Protein AF-A0A3Q4G6B8-F1 (afdb_monomer_lite)

Structure (mmCIF, N/CA/C/O backbone):
data_AF-A0A3Q4G6B8-F1
#
_entry.id   AF-A0A3Q4G6B8-F1
#
loop_
_atom_site.group_PDB
_atom_site.id
_atom_site.type_symbol
_atom_site.label_atom_id
_atom_site.label_alt_id
_atom_site.label_comp_id
_atom_site.label_asym_id
_atom_site.label_entity_id
_atom_site.label_seq_id
_atom_site.pdbx_PDB_ins_code
_atom_site.Cartn_x
_atom_site.Cartn_y
_atom_site.Cartn_z
_atom_site.occupancy
_atom_site.B_iso_or_equiv
_atom_site.auth_seq_id
_atom_site.auth_comp_id
_atom_site.auth_asym_id
_atom_site.auth_atom_id
_atom_site.pdbx_PDB_model_num
ATOM 1 N N . ILE A 1 1 ? -25.588 5.346 12.335 1.00 37.75 1 ILE A N 1
ATOM 2 C CA . ILE A 1 1 ? -25.226 3.909 12.298 1.00 37.75 1 ILE A CA 1
ATOM 3 C C . ILE A 1 1 ? -24.490 3.691 10.984 1.00 37.75 1 ILE A C 1
ATOM 5 O O . ILE A 1 1 ? -25.135 3.602 9.948 1.00 37.75 1 ILE A O 1
ATOM 9 N N . THR A 1 2 ? -23.159 3.774 10.978 1.00 43.44 2 THR A N 1
ATOM 10 C CA . THR A 1 2 ? -22.387 3.653 9.732 1.00 43.44 2 THR A CA 1
ATOM 11 C C . THR A 1 2 ? -22.290 2.173 9.384 1.00 43.44 2 THR A C 1
ATOM 13 O O . THR A 1 2 ? -21.523 1.425 9.981 1.00 43.44 2 THR A O 1
ATOM 16 N N . LEU A 1 3 ? -23.171 1.743 8.486 1.00 43.53 3 LEU A N 1
ATOM 17 C CA . LEU A 1 3 ? -23.285 0.378 7.997 1.00 43.53 3 LEU A CA 1
ATOM 18 C C . LEU A 1 3 ? -22.015 -0.029 7.228 1.00 43.53 3 LEU A C 1
ATOM 20 O O . LEU A 1 3 ? -21.693 0.547 6.194 1.00 43.53 3 LEU A O 1
ATOM 24 N N . GLY A 1 4 ? -21.333 -1.063 7.722 1.00 52.00 4 GLY A N 1
ATOM 25 C CA . GLY A 1 4 ? -20.828 -2.157 6.886 1.00 52.00 4 GLY A CA 1
ATOM 26 C C . GLY A 1 4 ? -19.626 -1.922 5.969 1.00 52.00 4 GLY A C 1
ATOM 27 O O . GLY A 1 4 ? -19.364 -2.783 5.134 1.00 52.00 4 GLY A O 1
ATOM 28 N N . MET A 1 5 ? -18.870 -0.834 6.096 1.00 58.12 5 MET A N 1
ATOM 29 C CA . MET A 1 5 ? -17.547 -0.765 5.468 1.00 58.12 5 MET A CA 1
ATOM 30 C C . MET A 1 5 ? -16.493 -1.083 6.534 1.00 58.12 5 MET A C 1
ATOM 32 O O . MET A 1 5 ? -16.437 -0.396 7.548 1.00 58.12 5 MET A O 1
ATOM 36 N N . GLY A 1 6 ? -15.742 -2.175 6.344 1.00 65.06 6 GLY A N 1
ATOM 37 C CA . GLY A 1 6 ? -14.808 -2.718 7.339 1.00 65.06 6 GLY A CA 1
ATOM 38 C C . GLY A 1 6 ? -13.832 -1.681 7.897 1.00 65.06 6 GLY A C 1
ATOM 39 O O . GLY A 1 6 ? -13.535 -0.680 7.244 1.00 65.06 6 GLY A O 1
ATOM 40 N N . ASP A 1 7 ? -13.337 -1.923 9.110 1.00 86.19 7 ASP A N 1
ATOM 41 C CA . ASP A 1 7 ? -12.430 -1.000 9.787 1.00 86.19 7 ASP A CA 1
ATOM 42 C C . ASP A 1 7 ? -11.181 -0.720 8.911 1.00 86.19 7 ASP A C 1
ATOM 44 O O . ASP A 1 7 ? -10.591 -1.658 8.359 1.00 86.19 7 ASP A O 1
ATOM 48 N N . PRO A 1 8 ? -10.758 0.548 8.731 1.00 88.50 8 PRO A N 1
ATOM 49 C CA . PRO A 1 8 ? -9.616 0.891 7.880 1.00 88.50 8 PRO A CA 1
ATOM 50 C C . PRO A 1 8 ? -8.321 0.182 8.289 1.00 88.50 8 PRO A C 1
ATOM 52 O O . PRO A 1 8 ? -7.486 -0.106 7.429 1.00 88.50 8 PRO A O 1
ATOM 55 N N . ILE A 1 9 ? -8.142 -0.113 9.580 1.00 89.25 9 ILE A N 1
ATOM 56 C CA . ILE A 1 9 ? -6.996 -0.856 10.103 1.00 89.25 9 ILE A CA 1
ATOM 57 C C . ILE A 1 9 ? -7.100 -2.319 9.678 1.00 89.25 9 ILE A C 1
ATOM 59 O O . ILE A 1 9 ? -6.114 -2.846 9.165 1.00 89.25 9 ILE A O 1
ATOM 63 N N . GLN A 1 10 ? -8.279 -2.936 9.787 1.00 92.25 10 GLN A N 1
ATOM 64 C CA . GLN A 1 10 ? -8.505 -4.307 9.311 1.00 92.25 10 GLN A CA 1
ATOM 65 C C . GLN A 1 10 ? -8.280 -4.437 7.800 1.00 92.25 10 GLN A C 1
ATOM 67 O O . GLN A 1 10 ? -7.573 -5.336 7.355 1.00 92.25 10 GLN A O 1
ATOM 72 N N . LEU A 1 11 ? -8.814 -3.513 6.995 1.00 93.56 11 LEU A N 1
ATOM 73 C CA . LEU A 1 11 ? -8.619 -3.514 5.539 1.00 93.56 11 LEU A CA 1
ATOM 74 C C . LEU A 1 11 ? -7.145 -3.314 5.157 1.00 93.56 11 LEU A C 1
ATOM 76 O O . LEU A 1 11 ? -6.646 -3.953 4.231 1.00 93.56 11 LEU A O 1
ATOM 80 N N . LYS A 1 12 ? -6.428 -2.449 5.883 1.00 93.00 12 LYS A N 1
ATOM 81 C CA . LYS A 1 12 ? -4.976 -2.282 5.742 1.00 93.00 12 LYS A CA 1
ATOM 82 C C . LYS A 1 12 ? -4.237 -3.579 6.080 1.00 93.00 12 LYS A C 1
ATOM 84 O O . LYS A 1 12 ? -3.329 -3.960 5.348 1.00 93.00 12 LYS A O 1
ATOM 89 N N . GLU A 1 13 ? -4.590 -4.245 7.174 1.00 94.94 13 GLU A N 1
ATOM 90 C CA . GLU A 1 13 ? -3.964 -5.510 7.572 1.00 94.94 13 GLU A CA 1
ATOM 91 C C . GLU A 1 13 ? -4.222 -6.624 6.561 1.00 94.94 13 GLU A C 1
ATOM 93 O O . GLU A 1 13 ? -3.292 -7.342 6.201 1.00 94.94 13 GLU A O 1
ATOM 98 N N . GLU A 1 14 ? -5.434 -6.716 6.021 1.00 94.94 14 GLU A N 1
ATOM 99 C CA . GLU A 1 14 ? -5.755 -7.677 4.966 1.00 94.94 14 GLU A CA 1
ATOM 100 C C . GLU A 1 14 ? -4.980 -7.379 3.675 1.00 94.94 14 GLU A C 1
ATOM 102 O O . GLU A 1 14 ? -4.412 -8.279 3.055 1.00 94.94 14 GLU A O 1
ATOM 107 N N . GLY A 1 15 ? -4.846 -6.097 3.319 1.00 95.69 15 GLY A N 1
ATOM 108 C CA . GLY A 1 15 ? -3.964 -5.669 2.233 1.00 95.69 15 GLY A CA 1
ATOM 109 C C . GLY A 1 15 ? -2.510 -6.091 2.459 1.00 95.69 15 GLY A C 1
ATOM 110 O O . GLY A 1 15 ? -1.867 -6.588 1.537 1.00 95.69 15 GLY A O 1
ATOM 111 N N . ASN A 1 16 ? -2.006 -5.980 3.694 1.00 95.75 16 ASN A N 1
ATOM 112 C CA . ASN A 1 16 ? -0.652 -6.419 4.040 1.00 95.75 16 ASN A CA 1
ATOM 113 C C . ASN A 1 16 ? -0.479 -7.936 3.881 1.00 95.75 16 ASN A C 1
ATOM 115 O O . ASN A 1 16 ? 0.568 -8.368 3.400 1.00 95.75 16 ASN A O 1
ATOM 119 N N . LYS A 1 17 ? -1.480 -8.744 4.260 1.00 97.06 17 LYS A N 1
ATOM 120 C CA . LYS A 1 17 ? -1.433 -10.203 4.067 1.00 97.06 17 LYS A CA 1
ATOM 121 C C . LYS A 1 17 ? -1.364 -10.560 2.586 1.00 97.06 17 LYS A C 1
ATOM 123 O O . LYS A 1 17 ? -0.497 -11.335 2.195 1.00 97.06 17 LYS A O 1
ATOM 128 N N . HIS A 1 18 ? -2.209 -9.948 1.755 1.00 96.62 18 HIS A N 1
ATOM 129 C CA . HIS A 1 18 ? -2.158 -10.152 0.306 1.00 96.62 18 HIS A CA 1
ATOM 130 C C . HIS A 1 18 ? -0.823 -9.707 -0.296 1.00 96.62 18 HIS A C 1
ATOM 132 O O . HIS A 1 18 ? -0.257 -10.417 -1.122 1.00 96.62 18 HIS A O 1
ATOM 138 N N . PHE A 1 19 ? -0.270 -8.581 0.162 1.00 95.31 19 PHE A N 1
ATOM 139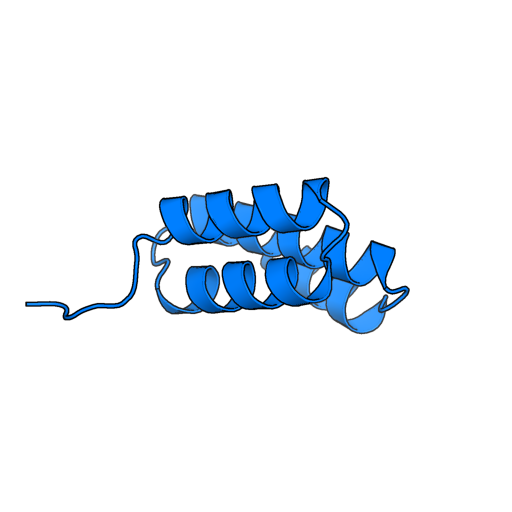 C CA . PHE A 1 19 ? 1.040 -8.112 -0.287 1.00 95.31 19 PHE A CA 1
ATOM 140 C C . PHE A 1 19 ? 2.157 -9.111 0.040 1.00 95.31 19 PHE A C 1
ATOM 142 O O . PHE A 1 19 ? 3.006 -9.381 -0.809 1.00 95.31 19 PHE A O 1
ATOM 149 N N . GLN A 1 20 ? 2.144 -9.682 1.248 1.00 95.12 20 GLN A N 1
ATOM 150 C CA . GLN A 1 20 ? 3.098 -10.715 1.666 1.00 95.12 20 GLN A CA 1
ATOM 151 C C . GLN A 1 20 ? 2.909 -12.027 0.897 1.00 95.12 20 GLN A C 1
ATOM 153 O O . GLN A 1 20 ? 3.894 -12.679 0.565 1.00 95.12 20 GLN A O 1
ATOM 158 N N . ALA A 1 21 ? 1.666 -12.380 0.563 1.00 95.75 21 ALA A N 1
ATOM 159 C CA . ALA A 1 21 ? 1.345 -13.537 -0.269 1.00 95.75 21 ALA A CA 1
ATOM 160 C C . ALA A 1 21 ? 1.718 -13.352 -1.755 1.00 95.75 21 ALA A C 1
ATOM 162 O O . ALA A 1 21 ? 1.645 -14.305 -2.522 1.00 95.75 21 ALA A O 1
ATOM 163 N N . GLY A 1 22 ? 2.103 -12.141 -2.178 1.00 93.62 22 GLY A N 1
ATOM 164 C CA . GLY A 1 22 ? 2.376 -11.818 -3.582 1.00 93.62 22 GLY A CA 1
ATOM 165 C C . GLY A 1 22 ? 1.124 -11.502 -4.410 1.00 93.62 22 GLY A C 1
ATOM 166 O O . GLY A 1 22 ? 1.248 -11.146 -5.580 1.00 93.62 22 GLY A O 1
ATOM 167 N N . ASP A 1 23 ? -0.064 -11.537 -3.803 1.00 96.56 23 ASP A N 1
ATOM 168 C CA . ASP A 1 23 ? -1.347 -11.152 -4.401 1.00 96.56 23 ASP A CA 1
ATOM 169 C C . ASP A 1 23 ? -1.461 -9.615 -4.486 1.00 96.56 23 ASP A C 1
ATOM 171 O O . ASP A 1 23 ? -2.278 -8.976 -3.813 1.00 96.56 23 ASP A O 1
ATOM 175 N N . ILE A 1 24 ? -0.617 -8.986 -5.308 1.00 95.56 24 ILE A N 1
ATOM 176 C CA . ILE A 1 24 ? -0.478 -7.521 -5.338 1.00 95.56 24 ILE A CA 1
ATOM 177 C C . ILE A 1 24 ? -1.785 -6.818 -5.733 1.00 95.56 24 ILE A C 1
ATOM 179 O O . ILE A 1 24 ? -2.117 -5.777 -5.168 1.00 95.56 24 ILE A O 1
ATOM 183 N N . ASP A 1 25 ? -2.567 -7.389 -6.649 1.00 95.69 25 ASP A N 1
ATOM 184 C CA . ASP A 1 25 ? -3.846 -6.807 -7.073 1.00 95.69 25 ASP A CA 1
ATOM 185 C C . ASP A 1 25 ? -4.895 -6.782 -5.953 1.00 95.69 25 ASP A C 1
ATOM 187 O O . ASP A 1 25 ? -5.537 -5.753 -5.728 1.00 95.69 25 ASP A O 1
ATOM 191 N N . LYS A 1 26 ? -5.007 -7.865 -5.172 1.00 95.75 26 LYS A N 1
ATOM 192 C CA . LYS A 1 26 ? -5.900 -7.894 -4.002 1.00 95.75 26 LYS A CA 1
ATOM 193 C C . LYS A 1 26 ? -5.41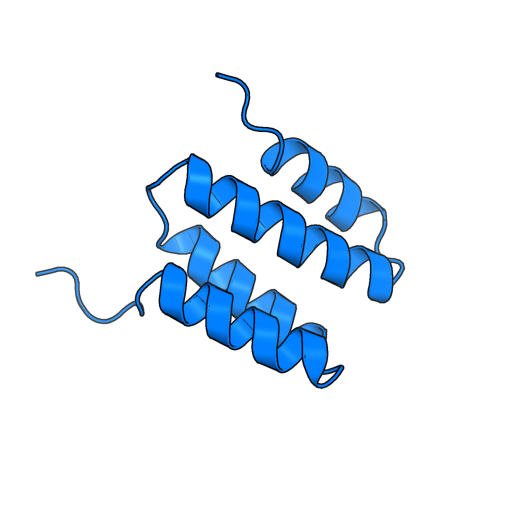6 -6.950 -2.906 1.00 95.75 26 LYS A C 1
ATOM 195 O O . LYS A 1 26 ? -6.229 -6.285 -2.268 1.00 95.75 26 LYS A O 1
ATOM 200 N N . ALA A 1 27 ? -4.098 -6.831 -2.720 1.00 96.44 27 ALA A N 1
ATOM 201 C CA . ALA A 1 27 ? -3.528 -5.865 -1.786 1.00 96.44 27 ALA A CA 1
ATOM 202 C C . ALA A 1 27 ? -3.950 -4.430 -2.148 1.00 96.44 27 ALA A C 1
ATOM 204 O O . ALA A 1 27 ? -4.448 -3.691 -1.295 1.00 96.44 27 ALA A O 1
ATOM 205 N N . ILE A 1 28 ? -3.837 -4.058 -3.429 1.00 96.50 28 ILE A N 1
ATOM 206 C CA . ILE A 1 28 ? -4.270 -2.752 -3.948 1.00 96.50 28 ILE A CA 1
ATOM 207 C C . ILE A 1 28 ? -5.767 -2.527 -3.708 1.00 96.50 28 ILE A C 1
ATOM 209 O O . ILE A 1 28 ? -6.159 -1.425 -3.303 1.00 96.50 28 ILE A O 1
ATOM 213 N N . GLU A 1 29 ? -6.605 -3.541 -3.927 1.00 96.00 29 GLU A N 1
ATOM 214 C CA . GLU A 1 29 ? -8.047 -3.451 -3.691 1.00 96.00 29 GLU A CA 1
ATOM 215 C C . GLU A 1 29 ? -8.365 -3.185 -2.210 1.00 96.00 29 GLU A C 1
ATOM 217 O O . GLU A 1 29 ? -9.104 -2.245 -1.894 1.00 96.00 29 GLU A O 1
ATOM 222 N N . CYS A 1 30 ? -7.756 -3.945 -1.297 1.00 95.81 30 CYS A N 1
ATOM 223 C CA . CYS A 1 30 ? -7.915 -3.770 0.147 1.00 95.81 30 CYS A CA 1
ATOM 224 C C . CYS A 1 30 ? -7.471 -2.378 0.610 1.00 95.81 30 CYS A C 1
ATOM 226 O O . CYS A 1 30 ? -8.233 -1.686 1.289 1.00 95.81 30 CYS A O 1
ATOM 228 N N . TYR A 1 31 ? -6.299 -1.902 0.177 1.00 96.06 31 TYR A N 1
ATOM 229 C CA . TYR A 1 31 ? -5.848 -0.545 0.501 1.00 96.06 31 TYR A CA 1
ATOM 230 C C . TYR A 1 31 ? -6.764 0.532 -0.087 1.00 96.06 31 TYR A C 1
ATOM 232 O O . TYR A 1 31 ? -7.014 1.552 0.551 1.00 96.06 31 TYR A O 1
ATOM 240 N N . THR A 1 32 ? -7.315 0.310 -1.280 1.00 95.44 32 THR A N 1
ATOM 241 C CA . THR A 1 32 ? -8.264 1.243 -1.901 1.00 95.44 32 THR A CA 1
ATOM 242 C C . THR A 1 32 ? -9.573 1.323 -1.122 1.00 95.44 32 THR A C 1
ATOM 244 O O . THR A 1 32 ? -10.112 2.417 -0.957 1.00 95.44 32 THR A O 1
ATOM 247 N N . LYS A 1 33 ? -10.070 0.196 -0.599 1.00 94.50 33 LYS A N 1
ATOM 248 C CA . LYS A 1 33 ? -11.213 0.179 0.325 1.00 94.50 33 LYS A CA 1
ATOM 249 C C . LYS A 1 33 ? -10.867 0.900 1.630 1.00 94.50 33 LYS A C 1
ATOM 251 O O . LYS A 1 33 ? -11.637 1.756 2.053 1.00 94.50 33 LYS A O 1
ATOM 256 N N . ALA A 1 34 ? -9.691 0.634 2.204 1.00 93.50 34 ALA A N 1
ATOM 257 C CA . ALA A 1 34 ? -9.227 1.275 3.436 1.00 93.50 34 ALA A CA 1
ATOM 258 C C . ALA A 1 34 ? -9.145 2.809 3.297 1.00 93.50 34 ALA A C 1
ATOM 260 O O . ALA A 1 34 ? -9.605 3.531 4.175 1.00 93.50 34 ALA A O 1
ATOM 261 N N . ILE A 1 35 ? -8.645 3.318 2.165 1.00 93.62 35 ILE A N 1
ATOM 262 C CA . ILE A 1 35 ? -8.581 4.761 1.862 1.00 93.62 35 ILE A CA 1
ATOM 263 C C . ILE A 1 35 ? -9.966 5.418 1.853 1.00 93.62 35 ILE A C 1
ATOM 265 O O . ILE A 1 35 ? -10.097 6.551 2.302 1.00 93.62 35 ILE A O 1
ATOM 269 N N . LYS A 1 36 ? -11.002 4.729 1.353 1.00 91.81 36 LYS A N 1
ATOM 270 C CA . LYS A 1 36 ? -12.364 5.287 1.261 1.00 91.81 36 LYS A CA 1
ATOM 271 C C . LYS A 1 36 ? -13.030 5.478 2.623 1.00 91.81 36 LYS A C 1
ATOM 273 O O . LYS A 1 36 ? -13.910 6.321 2.745 1.00 91.81 36 LYS A O 1
ATOM 278 N N . VAL A 1 37 ? -12.634 4.684 3.615 1.00 90.88 37 VAL A N 1
ATOM 279 C CA . VAL A 1 37 ? -13.271 4.655 4.942 1.00 90.88 37 VAL A CA 1
ATOM 280 C C . VAL A 1 37 ? -12.408 5.298 6.027 1.00 90.88 37 VAL A C 1
ATOM 282 O O . VAL A 1 37 ? -12.910 5.649 7.091 1.00 90.88 37 VAL A O 1
ATOM 285 N N . CYS A 1 38 ? -11.107 5.465 5.776 1.00 89.62 38 CYS A N 1
ATOM 286 C CA . CYS A 1 38 ? -10.173 6.048 6.727 1.00 89.62 38 CYS A CA 1
ATOM 287 C C . CYS A 1 38 ? -10.308 7.576 6.781 1.00 89.62 38 CYS A C 1
ATOM 289 O O . CYS A 1 38 ? -10.060 8.267 5.795 1.00 89.62 38 CYS A O 1
ATOM 291 N N . GLN A 1 39 ? -10.651 8.102 7.958 1.00 87.94 39 GLN A N 1
ATOM 292 C CA . GLN A 1 39 ? -10.702 9.547 8.226 1.00 87.94 39 GLN A CA 1
ATOM 293 C C . GLN A 1 39 ? -9.444 10.061 8.946 1.00 87.94 39 GLN A C 1
ATOM 295 O O . GLN A 1 39 ? -9.159 11.259 8.931 1.00 87.94 39 GLN A O 1
ATOM 300 N N . ASP A 1 40 ? -8.669 9.165 9.564 1.00 88.94 40 ASP A N 1
ATOM 301 C CA . ASP A 1 40 ? -7.428 9.516 10.248 1.00 88.94 40 ASP A CA 1
ATOM 302 C C . ASP A 1 40 ? -6.312 9.768 9.224 1.00 88.94 40 ASP A C 1
ATOM 304 O O . ASP A 1 40 ? -5.864 8.861 8.520 1.00 88.94 40 ASP A O 1
ATOM 308 N N . LYS A 1 41 ? -5.827 11.011 9.161 1.00 88.62 41 LYS A N 1
ATOM 309 C CA . LYS A 1 41 ? -4.787 11.428 8.208 1.00 88.62 41 LYS A CA 1
ATOM 310 C C . LYS A 1 41 ? -3.472 10.652 8.364 1.00 88.62 41 LYS A C 1
ATOM 312 O O . LYS A 1 41 ? -2.789 10.421 7.366 1.00 88.62 41 LYS A O 1
ATOM 317 N N . LYS A 1 42 ? -3.099 10.246 9.584 1.00 88.44 42 LYS A N 1
ATOM 318 C CA . LYS A 1 42 ? -1.870 9.476 9.838 1.00 88.44 42 LYS A CA 1
ATOM 319 C C . LYS A 1 42 ? -2.023 8.054 9.311 1.00 88.44 42 LYS A C 1
ATOM 321 O O . LYS A 1 42 ? -1.137 7.571 8.607 1.00 88.44 42 LYS A O 1
ATOM 326 N N . VAL A 1 43 ? -3.152 7.405 9.600 1.00 89.06 43 VAL A N 1
ATOM 327 C CA . VAL A 1 43 ? -3.446 6.049 9.106 1.00 89.06 43 VAL A CA 1
ATOM 328 C C . VAL A 1 43 ? -3.576 6.052 7.584 1.00 89.06 43 VAL A C 1
ATOM 330 O O . VAL A 1 43 ? -2.976 5.215 6.910 1.00 89.06 43 VAL A O 1
ATOM 333 N N . LEU A 1 44 ? -4.274 7.040 7.029 1.00 91.88 44 LEU A N 1
ATOM 334 C CA . LEU A 1 44 ? -4.450 7.207 5.592 1.00 91.88 44 LEU A CA 1
ATOM 335 C C . LEU A 1 44 ? -3.105 7.335 4.862 1.00 91.88 44 LEU A C 1
ATOM 337 O O . LEU A 1 44 ? -2.891 6.697 3.831 1.00 91.88 44 LEU A O 1
ATOM 341 N N . ALA A 1 45 ? -2.162 8.090 5.425 1.00 91.62 45 ALA A N 1
ATOM 342 C CA . ALA A 1 45 ? -0.824 8.218 4.864 1.00 91.62 45 ALA A CA 1
ATOM 343 C C . ALA A 1 45 ? -0.032 6.901 4.864 1.00 91.62 45 ALA A C 1
ATOM 345 O O . ALA A 1 45 ? 0.721 6.636 3.925 1.00 91.62 45 ALA A O 1
ATOM 346 N N . VAL A 1 46 ? -0.197 6.061 5.890 1.00 92.81 46 VAL A N 1
ATOM 347 C CA . VAL A 1 46 ? 0.391 4.711 5.912 1.00 92.81 46 VAL A CA 1
ATOM 348 C C . VAL A 1 46 ? -0.225 3.842 4.815 1.00 92.81 46 VAL A C 1
ATOM 350 O O . VAL A 1 46 ? 0.505 3.179 4.082 1.00 92.81 46 VAL A O 1
ATOM 353 N N . ILE A 1 47 ? -1.549 3.889 4.642 1.00 94.69 47 ILE A N 1
ATOM 354 C CA . ILE A 1 47 ? -2.239 3.112 3.603 1.00 94.69 47 ILE A CA 1
ATOM 355 C C . ILE A 1 47 ? -1.765 3.524 2.199 1.00 94.69 47 ILE A C 1
ATOM 357 O O . ILE A 1 47 ? -1.465 2.657 1.378 1.00 94.69 47 ILE A O 1
ATOM 361 N N . TYR A 1 48 ? -1.626 4.827 1.929 1.00 95.44 48 TYR A N 1
ATOM 362 C CA . TYR A 1 48 ? -1.083 5.316 0.656 1.00 95.44 48 TYR A CA 1
ATOM 363 C C . TYR A 1 48 ? 0.353 4.844 0.406 1.00 95.44 48 TYR A C 1
ATOM 365 O O . TYR A 1 48 ? 0.670 4.428 -0.707 1.00 95.44 48 TYR A O 1
ATOM 373 N N . ARG A 1 49 ? 1.222 4.839 1.428 1.00 94.25 49 ARG A N 1
ATOM 374 C CA . ARG A 1 49 ? 2.588 4.302 1.291 1.00 94.25 49 ARG A CA 1
ATOM 375 C C . ARG A 1 49 ? 2.585 2.815 0.933 1.00 94.25 49 ARG A C 1
ATOM 377 O O . ARG A 1 49 ? 3.311 2.409 0.029 1.00 94.25 49 ARG A O 1
ATOM 384 N N . ASN A 1 50 ? 1.738 2.017 1.581 1.00 94.88 50 ASN A N 1
ATOM 385 C CA . ASN A 1 50 ? 1.657 0.583 1.303 1.00 94.88 50 ASN A CA 1
ATOM 386 C C . ASN A 1 50 ? 1.117 0.303 -0.109 1.00 94.88 50 ASN A C 1
ATOM 388 O O . ASN A 1 50 ? 1.654 -0.545 -0.825 1.00 94.88 50 ASN A O 1
ATOM 392 N N . ARG A 1 51 ? 0.109 1.061 -0.561 1.00 96.81 51 ARG A N 1
ATOM 393 C CA . ARG A 1 51 ? -0.411 0.935 -1.930 1.00 96.81 51 ARG A CA 1
ATOM 394 C C . ARG A 1 51 ? 0.591 1.425 -2.982 1.00 96.81 51 ARG A C 1
ATOM 396 O O . ARG A 1 51 ? 0.715 0.798 -4.030 1.00 96.81 51 ARG A O 1
ATOM 403 N N . SER A 1 52 ? 1.385 2.453 -2.674 1.00 96.25 52 SER A N 1
ATOM 404 C CA . SER A 1 52 ? 2.512 2.884 -3.514 1.00 96.25 52 SER A CA 1
ATOM 405 C C . SER A 1 52 ? 3.529 1.753 -3.718 1.00 96.25 52 SER A C 1
ATOM 407 O O . SER A 1 52 ? 3.897 1.465 -4.855 1.00 96.25 52 SER A O 1
ATOM 409 N N . ALA A 1 53 ? 3.904 1.030 -2.656 1.00 94.38 53 ALA A N 1
ATOM 410 C CA . ALA A 1 53 ? 4.795 -0.129 -2.761 1.00 94.38 53 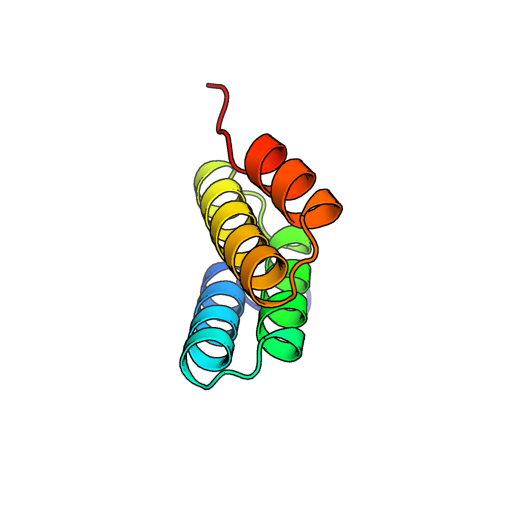ALA A CA 1
ATOM 411 C C . ALA A 1 53 ? 4.214 -1.258 -3.637 1.00 94.38 53 ALA A C 1
ATOM 413 O O . ALA A 1 53 ? 4.951 -1.914 -4.376 1.00 94.38 53 ALA A O 1
ATOM 414 N N . CYS A 1 54 ? 2.893 -1.458 -3.607 1.00 95.88 54 CYS A N 1
ATOM 415 C CA . CYS A 1 54 ? 2.215 -2.389 -4.513 1.00 95.88 54 CYS A CA 1
ATOM 416 C C . CYS A 1 54 ? 2.341 -1.949 -5.974 1.00 95.88 54 CYS A C 1
ATOM 418 O O . CYS A 1 54 ? 2.685 -2.756 -6.834 1.00 95.88 54 CYS A O 1
ATOM 420 N N . TYR A 1 55 ? 2.110 -0.666 -6.259 1.00 96.50 55 TYR A N 1
ATOM 421 C CA . TYR A 1 55 ? 2.272 -0.133 -7.609 1.00 96.50 55 TYR A CA 1
ATOM 422 C C . TYR A 1 55 ? 3.719 -0.201 -8.101 1.00 96.50 55 TYR A C 1
ATOM 424 O O . TYR A 1 55 ? 3.925 -0.514 -9.269 1.00 96.50 55 TYR A O 1
ATOM 432 N N . LEU A 1 56 ? 4.712 -0.011 -7.223 1.00 94.12 56 LEU A N 1
ATOM 433 C CA . LEU A 1 56 ? 6.123 -0.226 -7.564 1.00 94.12 56 LEU A CA 1
ATOM 434 C C . LEU A 1 56 ? 6.403 -1.680 -7.960 1.00 94.12 56 LEU A C 1
ATOM 436 O O . LEU A 1 56 ? 7.075 -1.908 -8.959 1.00 94.12 56 LEU A O 1
ATOM 440 N N . LYS A 1 57 ? 5.847 -2.662 -7.235 1.00 93.19 57 LYS A N 1
ATOM 441 C CA . LYS A 1 57 ? 5.964 -4.086 -7.607 1.00 93.19 57 LYS A CA 1
ATOM 442 C C . LYS A 1 57 ? 5.307 -4.417 -8.950 1.00 93.19 57 LYS A C 1
ATOM 444 O O . LYS A 1 57 ? 5.725 -5.371 -9.590 1.00 93.19 57 LYS A O 1
ATOM 449 N N . LYS A 1 58 ? 4.294 -3.650 -9.362 1.00 94.19 58 LYS A N 1
ATOM 450 C CA . LYS A 1 58 ? 3.647 -3.769 -10.679 1.00 94.19 58 LYS A CA 1
ATOM 4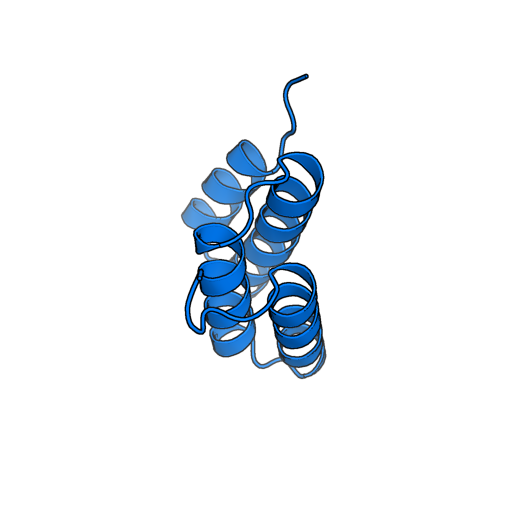51 C C . LYS A 1 58 ? 4.299 -2.903 -11.762 1.00 94.19 58 LYS A C 1
ATOM 453 O O . LYS A 1 58 ? 3.705 -2.752 -12.824 1.00 94.19 58 LYS A O 1
ATOM 458 N N . GLU A 1 59 ? 5.433 -2.264 -11.467 1.00 94.12 59 GLU A N 1
ATOM 459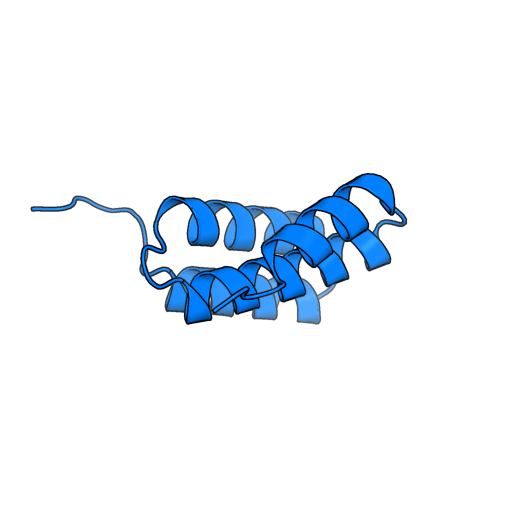 C CA . GLU A 1 59 ? 6.113 -1.322 -12.370 1.00 94.12 59 GLU A CA 1
ATOM 460 C C . GLU A 1 59 ? 5.210 -0.150 -12.815 1.00 94.12 59 GLU A C 1
ATOM 462 O O . GLU A 1 59 ? 5.449 0.532 -13.809 1.00 94.12 59 GLU A O 1
ATOM 467 N N . ASN A 1 60 ? 4.160 0.139 -12.038 1.00 94.06 60 ASN A N 1
ATOM 468 C CA . ASN A 1 60 ? 3.245 1.245 -12.276 1.00 94.06 60 ASN A CA 1
ATOM 469 C C . ASN A 1 60 ? 3.733 2.495 -11.536 1.00 94.06 60 ASN A C 1
ATOM 471 O O . ASN A 1 60 ? 3.189 2.914 -10.508 1.00 94.06 60 ASN A O 1
ATOM 475 N N . TYR A 1 61 ? 4.795 3.090 -12.067 1.00 91.75 61 TYR A N 1
ATOM 476 C CA . TYR A 1 61 ? 5.476 4.217 -11.431 1.00 91.75 61 TYR A CA 1
ATOM 477 C C . TYR A 1 61 ? 4.601 5.472 -11.325 1.00 91.75 61 TYR A C 1
ATOM 479 O O . TYR A 1 61 ? 4.713 6.213 -10.349 1.00 91.75 61 TYR A O 1
ATOM 487 N N . ALA A 1 62 ? 3.690 5.690 -12.278 1.00 93.88 62 ALA A N 1
ATOM 488 C CA . ALA A 1 62 ? 2.779 6.834 -12.265 1.00 93.88 62 ALA A CA 1
ATOM 489 C C . ALA A 1 62 ? 1.855 6.808 -11.036 1.00 93.88 62 ALA A C 1
ATOM 491 O O . ALA A 1 62 ? 1.773 7.784 -10.283 1.00 93.88 62 ALA A O 1
ATOM 492 N N . ASN A 1 63 ? 1.211 5.665 -10.781 1.00 91.50 63 ASN A N 1
ATOM 493 C CA . ASN A 1 63 ? 0.355 5.508 -9.608 1.00 91.50 63 ASN A CA 1
ATOM 494 C C . ASN A 1 63 ? 1.168 5.474 -8.310 1.00 91.50 63 ASN A C 1
ATOM 496 O O . ASN A 1 63 ? 0.748 6.067 -7.314 1.00 91.50 63 ASN A O 1
ATOM 500 N N . ALA A 1 64 ? 2.355 4.858 -8.325 1.00 92.25 64 ALA A N 1
ATOM 501 C CA . ALA A 1 64 ? 3.252 4.857 -7.174 1.00 92.25 64 ALA A CA 1
ATOM 502 C C . ALA A 1 64 ? 3.655 6.278 -6.748 1.00 92.25 64 ALA A C 1
ATOM 504 O O . ALA A 1 64 ? 3.601 6.588 -5.556 1.00 92.25 64 ALA A O 1
ATOM 505 N N . ALA A 1 65 ? 3.998 7.153 -7.700 1.00 91.69 65 ALA A N 1
ATOM 506 C CA . ALA A 1 65 ? 4.366 8.545 -7.438 1.00 91.69 65 ALA A CA 1
ATOM 507 C C . ALA A 1 65 ? 3.181 9.381 -6.922 1.00 91.69 65 ALA A C 1
ATOM 509 O O . ALA A 1 65 ? 3.332 10.173 -5.983 1.00 91.69 65 ALA A O 1
ATOM 510 N N . SER A 1 66 ? 1.985 9.173 -7.487 1.00 92.38 66 SER A N 1
ATOM 511 C CA . SER A 1 66 ? 0.755 9.817 -7.006 1.00 92.38 66 SER A CA 1
ATOM 512 C C . SER A 1 66 ? 0.464 9.445 -5.549 1.00 92.38 66 SER A C 1
ATOM 514 O O . SER A 1 66 ? 0.238 10.320 -4.710 1.00 92.38 66 SER A O 1
ATOM 516 N N . ASP A 1 67 ? 0.540 8.153 -5.219 1.00 90.50 67 ASP A N 1
ATOM 517 C CA . ASP A 1 67 ? 0.309 7.666 -3.860 1.00 90.50 67 ASP A CA 1
ATOM 518 C C . ASP A 1 67 ? 1.427 8.074 -2.893 1.00 90.50 67 ASP A C 1
ATOM 520 O O . ASP A 1 67 ? 1.139 8.411 -1.749 1.00 90.50 67 ASP A O 1
ATOM 524 N N . ALA A 1 68 ? 2.686 8.134 -3.334 1.00 89.12 68 ALA A N 1
ATOM 525 C CA . ALA A 1 68 ? 3.786 8.632 -2.506 1.00 89.12 68 ALA A CA 1
ATOM 526 C C . ALA A 1 68 ? 3.594 10.110 -2.127 1.00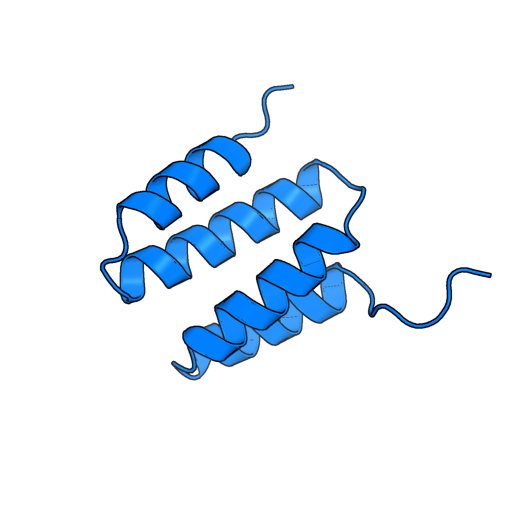 89.12 68 ALA A C 1
ATOM 528 O O . ALA A 1 68 ? 3.900 10.512 -1.003 1.00 89.12 68 ALA A O 1
ATOM 529 N N . THR A 1 69 ? 3.035 10.909 -3.041 1.00 89.06 69 THR A N 1
ATOM 530 C CA . THR A 1 69 ? 2.690 12.313 -2.779 1.00 89.06 69 THR A CA 1
ATOM 531 C C . THR A 1 69 ? 1.546 12.418 -1.770 1.00 89.06 69 THR A C 1
ATOM 533 O O . THR A 1 69 ? 1.641 13.188 -0.820 1.00 89.06 69 THR A O 1
ATOM 536 N N . LYS A 1 70 ? 0.502 11.591 -1.907 1.00 86.75 70 LYS A N 1
ATOM 537 C CA . LYS A 1 70 ? -0.631 11.542 -0.960 1.00 86.75 70 LYS A CA 1
ATOM 538 C C . LYS A 1 70 ? -0.253 10.963 0.408 1.00 86.75 70 LYS A C 1
ATOM 540 O O . LYS A 1 70 ? -0.828 11.344 1.421 1.00 86.75 70 LYS A O 1
ATOM 545 N N . GLY A 1 71 ? 0.721 10.054 0.446 1.00 80.31 71 GLY A N 1
ATOM 546 C CA . GLY A 1 71 ? 1.273 9.461 1.665 1.00 80.31 71 GLY A CA 1
ATOM 547 C C . GLY A 1 71 ? 2.235 10.380 2.422 1.00 80.31 71 GLY A C 1
ATOM 548 O O . GLY A 1 71 ? 2.629 10.072 3.550 1.00 80.31 71 GLY A O 1
ATOM 549 N N . ARG A 1 72 ? 2.621 11.517 1.835 1.00 78.69 72 ARG A N 1
ATOM 550 C CA . ARG A 1 72 ? 3.391 12.555 2.515 1.00 78.69 72 ARG A CA 1
ATOM 551 C C . ARG A 1 72 ? 2.431 13.370 3.383 1.00 78.69 72 ARG A C 1
ATOM 553 O O . ARG A 1 72 ? 1.726 14.239 2.889 1.00 78.69 72 ARG A O 1
ATOM 560 N N . VAL A 1 73 ? 2.392 13.071 4.682 1.00 63.41 73 VAL A N 1
ATOM 561 C CA . VAL A 1 73 ? 1.687 13.913 5.660 1.00 63.41 73 VAL A CA 1
ATOM 562 C C . VAL A 1 73 ? 2.379 15.273 5.669 1.00 63.41 73 VAL A C 1
ATOM 564 O O . VAL A 1 73 ? 3.495 15.385 6.171 1.00 63.41 73 VAL A O 1
ATOM 567 N N . ILE A 1 74 ? 1.744 16.281 5.081 1.00 56.47 74 ILE A N 1
ATOM 568 C CA . ILE A 1 74 ? 2.089 17.679 5.333 1.00 56.47 74 ILE A CA 1
ATOM 569 C C . ILE A 1 74 ? 1.273 18.058 6.571 1.00 56.47 74 ILE A C 1
ATOM 571 O O . ILE A 1 74 ? 0.040 18.053 6.517 1.00 56.47 74 ILE A O 1
ATOM 575 N N . LEU A 1 75 ? 1.966 18.219 7.700 1.00 48.78 75 LEU A N 1
ATOM 576 C CA . LEU A 1 75 ? 1.409 18.799 8.923 1.00 48.78 75 LEU A CA 1
ATOM 577 C C . LEU A 1 75 ? 1.322 20.316 8.767 1.00 48.78 75 LEU A C 1
ATOM 579 O O . LEU A 1 75 ? 2.277 20.883 8.192 1.00 48.78 75 LEU A O 1
#

Foldseek 3Di:
DPPDQDALVVLQVVLVVCVVVVVLVSSLVSLVSSLVPDPDLQSNLVSLQSNLVSCVVVVNNVSSVVSPVSSPDDD

Sequence (75 aa):
ITLGMGDPIQLKEEGNKHFQAGDIDKAIECYTKAIKVCQDKKVLAVIYRNRSACYLKKENYANAASDATKGRVIL

pLDDT: mean 87.94, std 14.03, range [37.75, 97.06]

Radius of gyration: 11.93 Å; chains: 1; bounding box: 31×32×25 Å

Organism: Neolamprologus brichardi (NCBI:txid32507)

Secondary structure (DSSP, 8-state):
---SPPPHHHHHHHHHHHHHHT-HHHHHHHHHHHHHH---HHHHHHHHHHHHHHHHHTT-HHHHHHHHHHTS---

InterPro domains:
  IPR011990 Tetratricopeptide-like helical domain superfamily [G3DSA:1.25.40.10] (7-73)
  IPR011990 Tetratricopeptide-like helical domain superfamily [SSF48452] (10-71)
  IPR019734 Tetratricopeptide repeat [PF00515] (13-40)
  IPR019734 Tetratricopeptide repeat [PS50005] (8-41)
  IPR019734 Tetratricopeptide repeat [SM00028] (8-41)